Protein AF-A0A1J5JCM2-F1 (afdb_monomer_lite)

Foldseek 3Di:
DKDAQQAALVCQQVPDAAWADRIPQWIWHAHPQQKIKIFHQFAAPPDRDDDPDGGLIDIGNHRHRPVVVVRSVVSVVVCVVVRTDD

Sequence (86 aa):
MRATNRLTAAYLRAAPVGKHCDGAGLWLIKRDGGGAQWVLRATVHGRRRGAKLWQIAEILPKAQGRRDEQAAGKVLKQAERLQFDF

Structure (mmCIF, N/CA/C/O backbone):
data_AF-A0A1J5JCM2-F1
#
_entry.id   AF-A0A1J5JCM2-F1
#
loop_
_atom_site.group_PDB
_atom_site.id
_atom_site.type_symbol
_atom_site.label_atom_id
_atom_site.label_alt_id
_atom_site.label_comp_id
_atom_site.label_asym_id
_atom_site.label_entity_id
_atom_site.label_seq_id
_atom_site.pdbx_PDB_ins_code
_atom_site.Cartn_x
_atom_site.Cartn_y
_atom_site.Cartn_z
_atom_site.occupancy
_atom_site.B_iso_or_equiv
_atom_site.auth_seq_id
_atom_site.auth_comp_id
_atom_site.auth_asym_id
_atom_site.auth_atom_id
_atom_site.pdbx_PDB_model_num
ATOM 1 N N . MET A 1 1 ? -13.533 -3.830 13.599 1.00 55.44 1 MET A N 1
ATOM 2 C CA . MET A 1 1 ? -12.126 -3.572 13.214 1.00 55.44 1 MET A CA 1
ATOM 3 C C . MET A 1 1 ? -11.972 -3.740 11.711 1.00 55.44 1 MET A C 1
ATOM 5 O O . MET A 1 1 ? -12.464 -4.725 11.175 1.00 55.44 1 MET A O 1
ATOM 9 N N . ARG A 1 2 ? -11.326 -2.795 11.017 1.00 63.03 2 ARG A N 1
ATOM 10 C CA . ARG A 1 2 ? -10.932 -2.982 9.609 1.00 63.03 2 ARG A CA 1
ATOM 11 C C . ARG A 1 2 ? -9.686 -3.870 9.551 1.00 63.03 2 ARG A C 1
ATOM 13 O O . ARG A 1 2 ? -8.782 -3.676 10.351 1.00 63.03 2 ARG A O 1
ATOM 20 N N . ALA A 1 3 ? -9.618 -4.805 8.601 1.00 74.62 3 ALA A N 1
ATOM 21 C CA . ALA A 1 3 ? -8.431 -5.650 8.428 1.00 74.62 3 ALA A CA 1
ATOM 22 C C . ALA A 1 3 ? -7.189 -4.804 8.086 1.00 74.62 3 ALA A C 1
ATOM 24 O O . ALA A 1 3 ? -7.290 -3.949 7.194 1.00 74.62 3 ALA A O 1
ATOM 25 N N . THR A 1 4 ? -6.076 -5.073 8.773 1.00 81.00 4 THR A N 1
ATOM 26 C CA . THR A 1 4 ? -4.734 -4.457 8.676 1.00 81.00 4 THR A CA 1
ATOM 27 C C . THR A 1 4 ? -3.706 -5.448 8.111 1.00 81.00 4 THR A C 1
ATOM 29 O O . THR A 1 4 ? -4.003 -6.640 8.031 1.00 81.00 4 THR A O 1
ATOM 32 N N . ASN A 1 5 ? -2.510 -4.966 7.744 1.00 82.88 5 ASN A N 1
ATOM 33 C CA . ASN A 1 5 ? -1.350 -5.770 7.321 1.00 82.88 5 ASN A CA 1
ATOM 34 C C . ASN A 1 5 ? -1.663 -6.769 6.192 1.00 82.88 5 ASN A C 1
ATOM 36 O O . ASN A 1 5 ? -1.327 -7.952 6.266 1.00 82.88 5 ASN A O 1
ATOM 40 N N . ARG A 1 6 ? -2.369 -6.309 5.156 1.00 88.31 6 ARG A N 1
ATOM 41 C CA . ARG A 1 6 ? -2.779 -7.157 4.023 1.00 88.31 6 ARG A CA 1
ATOM 42 C C . ARG A 1 6 ? -1.645 -7.399 3.030 1.00 88.31 6 ARG A C 1
ATOM 44 O O . ARG A 1 6 ? -1.678 -8.387 2.299 1.00 88.31 6 ARG A O 1
ATOM 51 N N . LEU A 1 7 ? -0.675 -6.492 2.961 1.00 89.25 7 LEU A N 1
ATOM 52 C CA . LEU A 1 7 ? 0.486 -6.595 2.092 1.00 89.25 7 LEU A CA 1
ATOM 53 C C . LEU A 1 7 ? 1.600 -7.337 2.828 1.00 89.25 7 LEU A C 1
ATOM 55 O O . LEU A 1 7 ? 2.048 -6.933 3.894 1.00 89.25 7 LEU A O 1
ATOM 59 N N . THR A 1 8 ? 2.084 -8.420 2.230 1.00 88.75 8 THR A N 1
ATOM 60 C CA . THR A 1 8 ? 3.188 -9.207 2.791 1.00 88.75 8 THR A CA 1
ATOM 61 C C . THR A 1 8 ? 4.546 -8.636 2.379 1.00 88.75 8 THR A C 1
ATOM 63 O O . THR A 1 8 ? 4.677 -8.042 1.305 1.00 88.75 8 THR A O 1
ATOM 66 N N . ALA A 1 9 ? 5.610 -8.914 3.143 1.00 85.12 9 ALA A N 1
ATOM 67 C CA . ALA A 1 9 ? 6.988 -8.620 2.729 1.00 85.12 9 ALA A CA 1
ATOM 68 C C . ALA A 1 9 ? 7.339 -9.111 1.313 1.00 85.12 9 ALA A C 1
ATOM 70 O O . ALA A 1 9 ? 8.182 -8.507 0.645 1.00 85.12 9 ALA A O 1
ATOM 71 N N . ALA A 1 10 ? 6.771 -10.241 0.878 1.00 86.75 10 ALA A N 1
ATOM 72 C CA . ALA A 1 10 ? 6.987 -10.779 -0.462 1.00 86.75 10 ALA A CA 1
ATOM 73 C C . ALA A 1 10 ? 6.307 -9.897 -1.516 1.00 86.75 10 ALA A C 1
ATOM 75 O O . ALA A 1 10 ? 6.944 -9.500 -2.493 1.00 86.75 10 ALA A O 1
ATOM 76 N N . TYR A 1 11 ? 5.054 -9.511 -1.262 1.00 88.62 11 TYR A N 1
ATOM 77 C CA . TYR A 1 11 ? 4.312 -8.605 -2.127 1.00 88.62 11 TYR A CA 1
ATOM 78 C C . TYR A 1 11 ? 5.003 -7.246 -2.253 1.00 88.62 11 TYR A C 1
ATOM 80 O O . TYR A 1 11 ? 5.215 -6.776 -3.362 1.00 88.62 11 TYR A O 1
ATOM 88 N N . LEU A 1 12 ? 5.431 -6.629 -1.148 1.00 86.06 12 LEU A N 1
ATOM 89 C CA . LEU A 1 12 ? 6.028 -5.284 -1.147 1.00 86.06 12 LEU A CA 1
ATOM 90 C C . LEU A 1 12 ? 7.266 -5.170 -2.059 1.00 86.06 12 LEU A C 1
ATOM 92 O O . LEU A 1 12 ? 7.437 -4.175 -2.776 1.00 86.06 12 LEU A O 1
ATOM 96 N N . ARG A 1 13 ? 8.084 -6.232 -2.121 1.00 83.69 13 ARG A N 1
ATOM 97 C CA . ARG A 1 13 ? 9.251 -6.309 -3.018 1.00 83.69 13 ARG A CA 1
ATOM 98 C C . ARG A 1 13 ? 8.837 -6.275 -4.487 1.00 83.69 13 ARG A C 1
ATOM 100 O O . ARG A 1 13 ? 9.374 -5.473 -5.247 1.00 83.69 13 ARG A O 1
ATOM 107 N N . ALA A 1 14 ? 7.862 -7.101 -4.858 1.00 87.44 14 ALA A N 1
ATOM 108 C CA . ALA A 1 14 ? 7.420 -7.285 -6.239 1.00 87.44 14 ALA A CA 1
ATOM 109 C C . ALA A 1 14 ? 6.234 -6.392 -6.643 1.00 87.44 14 ALA A C 1
ATOM 111 O O . ALA A 1 14 ? 5.780 -6.465 -7.780 1.00 87.44 14 ALA A O 1
ATOM 112 N N . ALA A 1 15 ? 5.728 -5.554 -5.731 1.00 88.88 15 ALA A N 1
ATOM 113 C CA 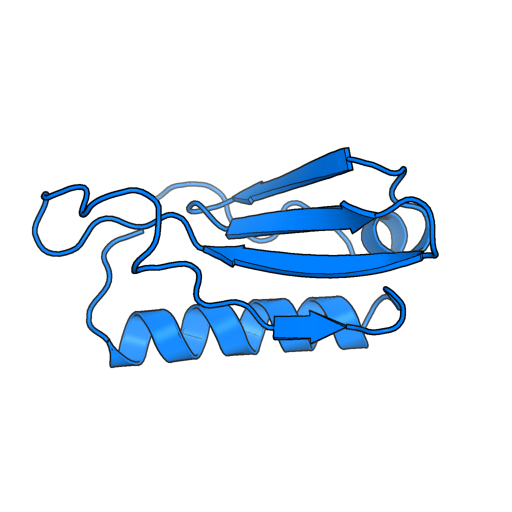. ALA A 1 15 ? 4.529 -4.761 -5.967 1.00 88.88 15 ALA A CA 1
ATOM 114 C C . ALA A 1 15 ? 4.696 -3.911 -7.238 1.00 88.88 15 ALA A C 1
ATOM 116 O O . ALA A 1 15 ? 5.742 -3.258 -7.371 1.00 88.88 15 ALA A O 1
ATOM 117 N N . PRO A 1 16 ? 3.703 -3.896 -8.144 1.00 91.88 16 PRO A N 1
ATOM 118 C CA . PRO A 1 16 ? 3.769 -3.091 -9.355 1.00 91.88 16 PRO A CA 1
ATOM 119 C C . PRO A 1 16 ? 3.662 -1.596 -9.030 1.00 91.88 16 PRO A C 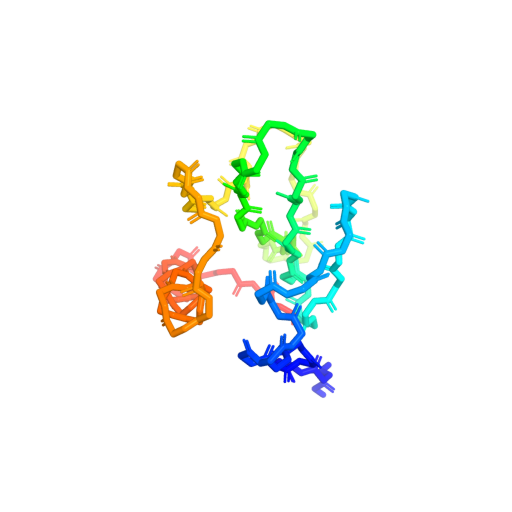1
ATOM 121 O O . PRO A 1 16 ? 3.306 -1.200 -7.917 1.00 91.88 16 PRO A O 1
ATOM 124 N N . VAL A 1 17 ? 3.967 -0.743 -10.005 1.00 93.56 17 VAL A N 1
ATOM 125 C CA . VAL A 1 17 ? 3.727 0.704 -9.901 1.00 93.56 17 VAL A CA 1
ATOM 126 C C . VAL A 1 17 ? 2.236 0.947 -9.652 1.00 93.56 17 VAL A C 1
ATOM 128 O O . VAL A 1 17 ? 1.387 0.313 -10.276 1.00 93.56 17 VAL A O 1
ATOM 131 N N . GLY A 1 18 ? 1.904 1.842 -8.720 1.00 92.81 18 GLY A N 1
ATOM 132 C CA . GLY A 1 18 ? 0.514 2.140 -8.375 1.00 92.81 18 GLY A CA 1
ATOM 133 C C . GLY A 1 18 ? 0.250 2.277 -6.879 1.00 92.81 18 GLY A C 1
ATOM 134 O O . GLY A 1 18 ? 1.159 2.490 -6.076 1.00 92.81 18 GLY A O 1
ATOM 135 N N . LYS A 1 19 ? -1.036 2.213 -6.515 1.00 92.75 19 LYS A N 1
ATOM 136 C CA . LYS A 1 19 ? -1.529 2.372 -5.139 1.00 92.75 19 LYS A CA 1
ATOM 137 C C . LYS A 1 19 ? -2.008 1.025 -4.605 1.00 92.75 19 LYS A C 1
ATOM 139 O O . LYS A 1 19 ? -2.928 0.445 -5.172 1.00 92.75 19 LYS A O 1
ATOM 144 N N . HIS A 1 20 ? -1.449 0.599 -3.480 1.00 92.06 20 HIS A N 1
ATOM 145 C CA . HIS A 1 20 ? -1.716 -0.693 -2.848 1.00 92.06 20 HIS A CA 1
ATOM 146 C C . HIS A 1 20 ? -2.266 -0.477 -1.445 1.00 92.06 20 HIS A C 1
ATOM 148 O O . HIS A 1 20 ? -1.655 0.228 -0.645 1.00 92.06 20 HIS A O 1
ATOM 154 N N . CYS A 1 21 ? -3.435 -1.041 -1.151 1.00 91.81 21 CYS A N 1
ATOM 155 C CA . CYS A 1 21 ? -4.086 -0.896 0.149 1.00 91.81 21 CYS A CA 1
ATOM 156 C C . CYS A 1 21 ? -3.570 -1.962 1.119 1.00 91.81 21 CYS A C 1
ATOM 158 O O . CYS A 1 21 ? -3.692 -3.152 0.836 1.00 91.81 21 CYS A O 1
ATOM 160 N N . ASP A 1 22 ? -3.059 -1.532 2.270 1.00 89.44 22 ASP A N 1
ATOM 161 C CA . ASP A 1 22 ? -2.584 -2.424 3.334 1.00 89.44 22 ASP A CA 1
ATOM 162 C C . ASP A 1 22 ? -3.606 -2.606 4.468 1.00 89.44 22 ASP A C 1
ATOM 164 O O . ASP A 1 22 ? -3.486 -3.493 5.310 1.00 89.44 22 ASP A O 1
ATOM 168 N N . GLY A 1 23 ? -4.688 -1.823 4.443 1.00 89.12 23 GLY A N 1
ATOM 169 C CA . GLY A 1 23 ? -5.757 -1.881 5.437 1.00 89.12 23 GLY A CA 1
ATOM 170 C C . GLY A 1 23 ? -5.729 -0.719 6.429 1.00 89.12 23 GLY A C 1
ATOM 171 O O . GLY A 1 23 ? -4.789 0.061 6.445 1.00 89.12 23 GLY A O 1
ATOM 172 N N . ALA A 1 24 ? -6.812 -0.550 7.199 1.00 84.44 24 ALA A N 1
ATOM 173 C CA . ALA A 1 24 ? -7.008 0.569 8.145 1.00 84.44 24 ALA A CA 1
ATOM 174 C C . ALA A 1 24 ? -6.631 1.967 7.599 1.00 84.44 24 ALA A C 1
ATOM 176 O O . ALA A 1 24 ? -6.068 2.808 8.290 1.00 84.44 24 ALA A O 1
ATOM 177 N N . GLY A 1 25 ? -6.897 2.210 6.312 1.00 84.75 25 GLY A N 1
ATOM 178 C CA . GLY A 1 25 ? -6.557 3.480 5.672 1.00 84.75 25 GLY A CA 1
ATOM 179 C C . GLY A 1 25 ? -5.073 3.658 5.333 1.00 84.75 25 GLY A C 1
ATOM 180 O O . GLY A 1 25 ? -4.731 4.715 4.810 1.00 84.75 25 GLY A O 1
ATOM 181 N N . LEU A 1 26 ? -4.208 2.665 5.563 1.00 88.19 26 LEU A N 1
ATOM 182 C CA . LEU A 1 26 ? -2.802 2.663 5.160 1.00 88.19 26 LEU A CA 1
ATOM 183 C C . LEU A 1 26 ? -2.639 2.185 3.709 1.00 88.19 26 LEU A C 1
ATOM 185 O O . LEU A 1 26 ? -3.238 1.194 3.280 1.00 88.19 26 LEU A O 1
ATOM 189 N N . TRP A 1 27 ? -1.830 2.914 2.944 1.00 90.25 27 TRP A N 1
ATOM 190 C CA . TRP A 1 27 ? -1.574 2.662 1.529 1.00 90.25 27 TRP A CA 1
ATOM 191 C C . TRP A 1 27 ? -0.091 2.783 1.206 1.00 90.25 27 TRP A C 1
ATOM 193 O O . TRP A 1 27 ? 0.562 3.729 1.642 1.00 90.25 27 TRP A O 1
ATOM 203 N N . LEU A 1 28 ? 0.404 1.896 0.348 1.00 90.31 28 LEU A N 1
ATOM 204 C CA . LEU A 1 28 ? 1.684 2.042 -0.332 1.00 90.31 28 LEU A CA 1
ATOM 205 C C . LEU A 1 28 ? 1.460 2.670 -1.711 1.00 90.31 28 LEU A C 1
ATOM 207 O O . LEU A 1 28 ? 0.678 2.170 -2.517 1.00 90.31 28 LEU A O 1
ATOM 211 N N . ILE A 1 29 ? 2.182 3.743 -2.010 1.00 91.31 29 ILE A N 1
ATOM 212 C CA . ILE A 1 29 ? 2.253 4.358 -3.336 1.00 91.31 29 ILE A CA 1
ATOM 213 C C . ILE A 1 29 ? 3.629 4.049 -3.921 1.00 91.31 29 ILE A C 1
ATOM 215 O O . ILE A 1 29 ? 4.630 4.603 -3.466 1.00 91.31 29 ILE A O 1
ATOM 219 N N . LYS A 1 30 ? 3.681 3.182 -4.932 1.00 90.25 30 LYS A N 1
ATOM 220 C CA . LYS A 1 30 ? 4.910 2.816 -5.644 1.00 90.25 30 LYS A CA 1
ATOM 221 C C . LYS A 1 30 ? 5.001 3.601 -6.949 1.00 90.25 30 LYS A C 1
ATOM 223 O O . LYS A 1 30 ? 4.035 3.644 -7.711 1.00 90.25 30 LYS A O 1
ATOM 228 N N . ARG A 1 31 ? 6.132 4.271 -7.163 1.00 88.00 31 ARG A N 1
ATOM 229 C CA . ARG A 1 31 ? 6.399 5.137 -8.319 1.00 88.00 31 ARG A CA 1
ATOM 230 C C . ARG A 1 31 ? 7.229 4.393 -9.357 1.00 88.00 31 ARG A C 1
ATOM 232 O O . ARG A 1 31 ? 7.939 3.450 -9.021 1.00 88.00 31 ARG A O 1
ATOM 239 N N . ASP A 1 32 ? 7.175 4.881 -10.589 1.00 85.94 32 ASP A N 1
ATOM 240 C CA . ASP A 1 32 ? 7.838 4.278 -11.749 1.00 85.94 32 ASP A CA 1
ATOM 241 C C . ASP A 1 32 ? 9.363 4.127 -11.572 1.00 85.94 32 ASP A C 1
ATOM 243 O O . ASP A 1 32 ? 9.934 3.084 -11.860 1.00 85.94 32 ASP A O 1
ATOM 247 N N . GLY A 1 33 ? 10.020 5.097 -10.923 1.00 80.38 33 GLY A N 1
ATOM 248 C CA . GLY A 1 33 ? 11.455 5.041 -10.597 1.00 80.38 33 GLY A CA 1
ATOM 249 C C . GLY A 1 33 ? 11.850 4.124 -9.425 1.00 80.38 33 GLY A C 1
ATOM 250 O O . GLY A 1 33 ? 12.941 4.269 -8.881 1.00 80.38 33 GLY A O 1
ATOM 251 N N . GLY A 1 34 ? 10.964 3.238 -8.955 1.00 78.06 34 GLY A N 1
ATOM 252 C CA . GLY A 1 34 ? 11.222 2.308 -7.843 1.00 78.06 34 GLY A CA 1
ATOM 253 C C . GLY A 1 34 ? 11.106 2.910 -6.434 1.00 78.06 34 GLY A C 1
ATOM 254 O O . GLY A 1 34 ? 11.095 2.170 -5.444 1.00 78.06 34 GLY A O 1
ATOM 255 N N . GLY A 1 35 ? 10.965 4.233 -6.334 1.00 85.25 35 GLY A N 1
ATOM 256 C CA . GLY A 1 35 ? 10.666 4.928 -5.086 1.00 85.25 35 GLY A CA 1
ATOM 257 C C . GLY A 1 35 ? 9.256 4.626 -4.576 1.00 85.25 35 GLY A C 1
ATOM 258 O O . GLY A 1 35 ? 8.324 4.394 -5.348 1.00 85.25 35 GLY A O 1
ATOM 259 N N . ALA A 1 36 ? 9.079 4.685 -3.262 1.00 88.12 36 ALA A N 1
ATOM 260 C CA . ALA A 1 36 ? 7.817 4.375 -2.604 1.00 88.12 36 ALA A CA 1
ATOM 261 C C . ALA A 1 36 ? 7.459 5.398 -1.528 1.00 88.12 36 ALA A C 1
ATOM 263 O O . ALA A 1 36 ? 8.307 6.129 -1.018 1.00 88.12 36 ALA A O 1
ATOM 264 N N . GLN A 1 37 ? 6.175 5.481 -1.206 1.00 87.94 37 GLN A N 1
ATOM 265 C CA . GLN A 1 37 ? 5.669 6.301 -0.116 1.00 87.94 37 GLN A CA 1
ATOM 266 C C . GLN A 1 37 ? 4.534 5.569 0.583 1.00 87.94 37 GLN A C 1
ATOM 268 O O . GLN A 1 37 ? 3.561 5.181 -0.063 1.00 87.94 37 GLN A O 1
ATOM 273 N N . TRP A 1 38 ? 4.638 5.433 1.898 1.00 87.38 38 TRP A N 1
ATOM 274 C CA . TRP A 1 38 ? 3.511 5.013 2.722 1.00 87.38 38 TRP A CA 1
ATOM 275 C C . TRP A 1 38 ? 2.622 6.205 3.041 1.00 87.38 38 TRP A C 1
ATOM 277 O O . TRP A 1 38 ? 3.108 7.319 3.193 1.00 87.38 38 TRP A O 1
ATOM 287 N N . VAL A 1 39 ? 1.313 5.990 3.087 1.00 84.94 39 VAL A N 1
ATOM 288 C CA . VAL A 1 39 ? 0.326 7.044 3.307 1.00 84.94 39 VAL A CA 1
ATOM 289 C C . VAL A 1 39 ? -0.791 6.520 4.179 1.00 84.94 39 VAL A C 1
ATOM 291 O O . VAL A 1 39 ? -1.491 5.590 3.780 1.00 84.94 39 VAL A O 1
ATOM 294 N N . LEU A 1 40 ? -1.016 7.170 5.316 1.00 84.62 40 LEU A N 1
ATOM 295 C CA . LEU A 1 40 ? -2.216 6.940 6.107 1.00 84.62 40 LEU A CA 1
ATOM 296 C C . LEU A 1 40 ? -3.337 7.904 5.706 1.00 84.62 40 LEU A C 1
ATOM 298 O O . LEU A 1 40 ? -3.133 9.104 5.536 1.00 84.62 40 LEU A O 1
ATOM 302 N N . ARG A 1 41 ? -4.545 7.366 5.564 1.00 80.06 41 ARG A N 1
ATOM 303 C CA . ARG A 1 41 ? -5.792 8.101 5.365 1.00 80.06 41 ARG A CA 1
ATOM 304 C C . ARG A 1 41 ? -6.706 7.818 6.547 1.00 80.06 41 ARG A C 1
ATOM 306 O O . ARG A 1 41 ? -7.430 6.827 6.533 1.00 80.06 41 ARG A O 1
ATOM 313 N N . ALA A 1 42 ? -6.672 8.702 7.532 1.00 74.56 42 ALA A N 1
ATOM 314 C CA . ALA A 1 42 ? -7.450 8.583 8.756 1.00 74.56 42 ALA A CA 1
ATOM 315 C C . ALA A 1 42 ? -8.351 9.807 8.968 1.00 74.56 42 ALA A C 1
ATOM 317 O O . ALA A 1 42 ? -8.170 10.862 8.347 1.00 74.56 42 ALA A O 1
ATOM 318 N N . THR A 1 43 ? -9.347 9.645 9.833 1.00 70.69 43 THR A N 1
ATOM 319 C CA . THR A 1 43 ? -10.163 10.747 10.354 1.00 70.69 43 THR A CA 1
ATOM 320 C C . THR A 1 43 ? -9.697 11.086 11.760 1.00 70.69 43 THR A C 1
ATOM 322 O O . THR A 1 43 ? -9.251 10.208 12.484 1.00 70.69 43 THR A O 1
ATOM 325 N N . VAL A 1 44 ? -9.817 12.349 12.155 1.00 69.12 44 VAL A N 1
ATOM 326 C CA . VAL A 1 44 ? -9.600 12.759 13.549 1.00 69.12 44 VAL A CA 1
ATOM 327 C C . VAL A 1 44 ? -10.946 13.227 14.076 1.00 69.12 44 VAL A C 1
ATOM 329 O O . VAL A 1 44 ? -11.525 14.159 13.505 1.00 69.12 44 VAL A O 1
ATOM 332 N N . HIS A 1 45 ? -11.475 12.560 15.103 1.00 73.25 45 HIS A N 1
ATOM 333 C CA . HIS A 1 45 ? -12.768 12.888 15.715 1.00 73.25 45 HIS A CA 1
ATOM 334 C C . HIS A 1 45 ? -13.921 12.928 14.697 1.00 73.25 45 HIS A C 1
ATOM 336 O O . HIS A 1 45 ? -14.687 13.891 14.621 1.00 73.25 45 HIS A O 1
ATOM 342 N N . GLY A 1 46 ? -13.991 11.914 13.828 1.00 70.56 46 GLY A N 1
ATOM 343 C CA . GLY A 1 46 ? -15.044 11.784 12.813 1.00 70.56 46 GLY A CA 1
ATOM 344 C C . GLY A 1 46 ? -14.998 12.818 11.678 1.00 70.56 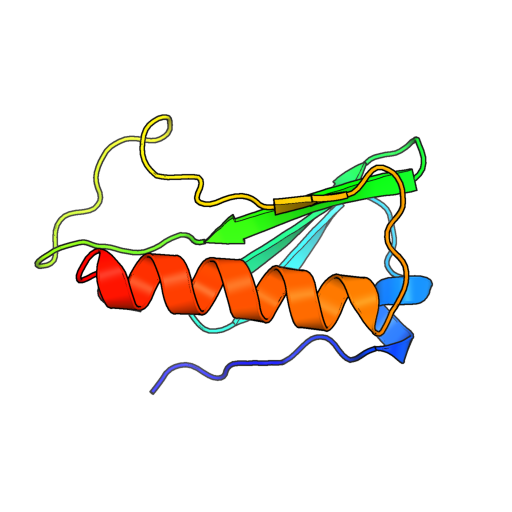46 GLY A C 1
ATOM 345 O O . GLY A 1 46 ? -15.841 12.785 10.783 1.00 70.56 46 GLY A O 1
ATOM 346 N N . ARG A 1 47 ? -14.012 13.726 11.659 1.00 67.19 47 ARG A N 1
ATOM 347 C CA . ARG A 1 47 ? -13.847 14.716 10.586 1.00 67.19 47 ARG A CA 1
ATOM 348 C C . ARG A 1 47 ? -12.723 14.310 9.644 1.00 67.19 47 ARG A C 1
ATOM 350 O O . ARG A 1 47 ? -11.559 14.185 10.030 1.00 67.19 47 ARG A O 1
ATOM 357 N N . ARG A 1 48 ? -13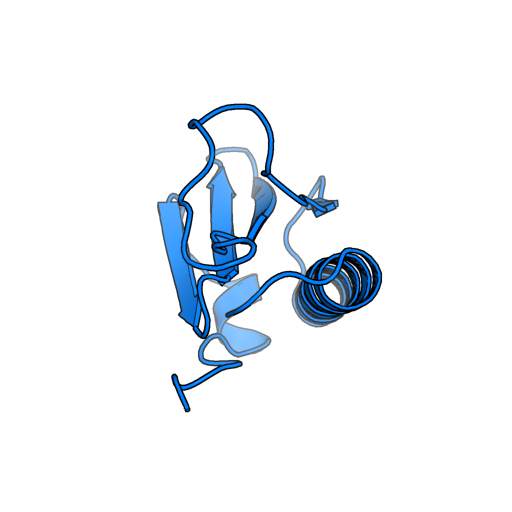.064 14.176 8.361 1.00 61.16 48 ARG A N 1
ATOM 358 C CA . ARG A 1 48 ? -12.086 14.066 7.275 1.00 61.16 48 ARG A CA 1
ATOM 359 C C . ARG A 1 48 ? -11.500 15.449 7.018 1.00 61.16 48 ARG A C 1
ATOM 361 O O . ARG A 1 48 ? -12.165 16.320 6.468 1.00 61.16 48 ARG A O 1
ATOM 368 N N . ARG A 1 49 ? -10.260 15.672 7.438 1.00 58.19 49 ARG A N 1
ATOM 369 C CA . ARG A 1 49 ? -9.568 16.943 7.206 1.00 58.19 49 ARG A CA 1
ATOM 370 C C . ARG A 1 49 ? -8.887 16.932 5.822 1.00 58.19 49 ARG A C 1
ATOM 372 O O . ARG A 1 49 ? -8.449 15.888 5.344 1.00 58.19 49 ARG A O 1
ATOM 379 N N . GLY A 1 50 ? -8.877 18.087 5.152 1.00 49.97 50 GLY A N 1
ATOM 380 C CA . GLY A 1 50 ? -8.631 18.246 3.710 1.00 49.97 50 GLY A CA 1
ATOM 381 C C . GLY A 1 50 ? -7.299 17.706 3.161 1.00 49.97 50 GLY A C 1
ATOM 382 O O . GLY A 1 50 ? -6.283 17.638 3.848 1.00 49.97 50 GLY A O 1
ATOM 383 N N . ALA A 1 51 ? -7.339 17.365 1.869 1.00 50.44 51 ALA A N 1
ATOM 384 C CA . ALA A 1 51 ? -6.452 16.498 1.082 1.00 50.44 51 ALA A CA 1
ATOM 385 C C . ALA A 1 51 ? -4.920 16.722 1.119 1.00 50.44 51 ALA A C 1
ATOM 387 O O . ALA A 1 51 ? -4.206 15.903 0.548 1.00 50.44 51 ALA A O 1
ATOM 388 N N . LYS A 1 52 ? -4.400 17.781 1.749 1.00 47.50 52 LYS A N 1
ATOM 389 C CA . LYS A 1 52 ? -2.957 18.107 1.762 1.00 47.50 52 LYS A CA 1
ATOM 390 C C . LYS A 1 52 ? -2.294 18.050 3.145 1.00 47.50 52 LYS A C 1
ATOM 392 O O . LYS A 1 52 ? -1.077 18.142 3.211 1.00 47.50 52 LYS A O 1
ATOM 397 N N . LEU A 1 53 ? -3.051 17.885 4.233 1.00 44.47 53 LEU A N 1
ATOM 398 C CA . LEU A 1 53 ? -2.529 18.096 5.595 1.00 44.47 53 LEU A CA 1
ATOM 399 C C . LEU A 1 53 ? -2.264 16.831 6.424 1.00 44.47 53 LEU A C 1
ATOM 401 O O . LEU A 1 53 ? -1.765 16.955 7.533 1.00 44.47 53 LEU A O 1
ATOM 405 N N . TRP A 1 54 ? -2.541 15.625 5.914 1.00 53.06 54 TRP A N 1
ATOM 406 C CA . TRP A 1 54 ? -2.490 14.402 6.744 1.00 53.06 54 TRP A CA 1
ATOM 407 C C . TRP A 1 54 ? -1.827 13.205 6.083 1.00 53.06 54 TRP A C 1
ATOM 409 O O . TRP A 1 54 ? -2.073 12.062 6.458 1.00 53.06 54 TRP A O 1
ATOM 419 N N . GLN A 1 55 ? -0.961 13.450 5.106 1.00 57.06 55 GLN A N 1
ATOM 420 C CA . GLN A 1 55 ? -0.088 12.402 4.602 1.00 57.06 55 GLN A CA 1
ATOM 421 C C . GLN A 1 55 ? 1.025 12.181 5.639 1.00 57.06 55 GLN A C 1
ATOM 423 O O . GLN A 1 55 ? 2.125 12.700 5.484 1.00 57.06 55 GLN A O 1
ATOM 428 N N . ILE A 1 56 ? 0.744 11.441 6.722 1.00 60.44 56 ILE A N 1
ATOM 429 C CA . ILE A 1 56 ? 1.840 10.822 7.475 1.00 60.44 56 ILE A CA 1
ATOM 430 C C . ILE A 1 56 ? 2.475 9.855 6.492 1.00 60.44 56 ILE A C 1
ATOM 432 O O . ILE A 1 56 ? 1.830 8.907 6.030 1.00 60.44 56 ILE A O 1
ATOM 436 N N . ALA A 1 57 ? 3.698 10.182 6.099 1.00 65.56 57 ALA A N 1
ATOM 437 C CA . ALA A 1 57 ? 4.358 9.504 5.020 1.00 65.56 57 ALA A CA 1
ATOM 438 C C . ALA A 1 57 ? 5.821 9.269 5.329 1.00 65.56 57 ALA A C 1
ATOM 440 O O . ALA A 1 57 ? 6.589 10.212 5.489 1.00 65.56 57 ALA A O 1
ATOM 441 N N . GLU A 1 58 ? 6.198 7.998 5.316 1.00 74.25 58 GLU A N 1
ATOM 442 C CA . GLU A 1 58 ? 7.590 7.608 5.182 1.00 74.25 58 GLU A CA 1
ATOM 443 C C . GLU A 1 58 ? 7.873 7.443 3.684 1.00 74.25 58 GLU A C 1
ATOM 445 O O . GLU A 1 58 ? 7.221 6.648 2.993 1.00 74.25 58 GLU A O 1
ATOM 450 N N . ILE A 1 59 ? 8.816 8.232 3.169 1.00 77.25 59 ILE A N 1
ATOM 451 C CA . ILE A 1 59 ? 9.280 8.140 1.784 1.00 77.25 59 ILE A CA 1
ATOM 452 C C . ILE A 1 59 ? 10.508 7.243 1.765 1.00 77.25 59 ILE A C 1
ATOM 454 O O . ILE A 1 59 ? 11.480 7.491 2.474 1.00 77.25 59 ILE A O 1
ATOM 458 N N . LEU A 1 60 ? 10.473 6.218 0.920 1.00 70.88 60 LEU A N 1
ATOM 459 C CA . LEU A 1 60 ? 11.595 5.316 0.725 1.00 70.88 60 LEU A CA 1
ATOM 460 C C . LEU A 1 60 ? 12.172 5.516 -0.682 1.00 70.88 60 LEU A C 1
ATOM 462 O O . LEU A 1 60 ? 11.419 5.463 -1.661 1.00 70.88 60 LEU A O 1
ATOM 466 N N . PRO A 1 61 ? 13.498 5.710 -0.813 1.00 65.69 61 PRO A N 1
ATOM 467 C CA . PRO A 1 61 ? 14.142 5.856 -2.118 1.00 65.69 61 PRO A CA 1
ATOM 468 C C . PRO A 1 61 ? 14.032 4.577 -2.964 1.00 65.69 61 PRO A C 1
ATOM 470 O O . PRO A 1 61 ? 13.984 4.660 -4.187 1.00 65.69 61 PRO A O 1
ATOM 473 N N . LYS A 1 62 ? 13.916 3.407 -2.319 1.00 65.69 62 LYS A N 1
ATOM 474 C CA . LYS A 1 62 ? 13.523 2.125 -2.922 1.00 65.69 62 LYS A CA 1
ATOM 475 C C . LYS A 1 62 ? 12.644 1.334 -1.955 1.00 65.69 62 LYS A C 1
ATOM 477 O O . LYS A 1 62 ? 12.962 1.270 -0.769 1.00 65.69 62 LYS A O 1
ATOM 482 N N . ALA A 1 63 ? 11.577 0.720 -2.468 1.00 62.19 63 ALA A N 1
ATOM 483 C CA . ALA A 1 63 ? 10.779 -0.248 -1.712 1.00 62.19 63 ALA A CA 1
ATOM 484 C C . ALA A 1 63 ? 11.552 -1.568 -1.546 1.00 62.19 63 ALA A C 1
ATOM 486 O O . ALA A 1 63 ? 11.927 -2.196 -2.540 1.00 62.19 63 ALA A O 1
ATOM 487 N N . G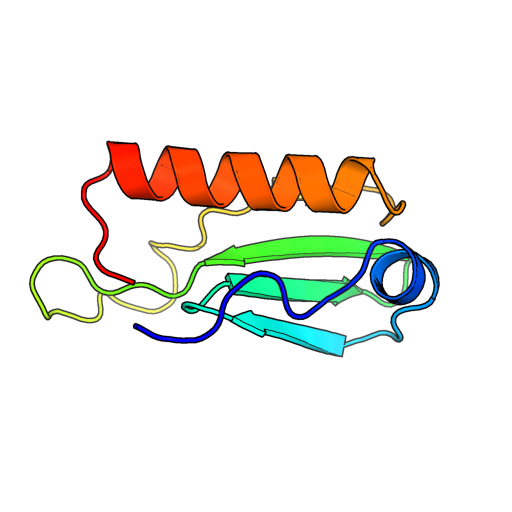LN A 1 64 ? 11.800 -1.992 -0.306 1.00 64.56 64 GLN A N 1
ATOM 488 C CA . GLN A 1 64 ? 12.517 -3.225 0.004 1.00 64.56 64 GLN A CA 1
ATOM 489 C C . GLN A 1 64 ? 11.944 -3.962 1.237 1.00 64.56 64 GLN A C 1
ATOM 491 O O . GLN A 1 64 ? 12.510 -3.931 2.333 1.00 64.56 64 GLN A O 1
ATOM 496 N N . GLY A 1 65 ? 10.859 -4.722 1.054 1.00 67.88 65 GLY A N 1
ATOM 497 C CA . GLY A 1 65 ? 10.426 -5.811 1.949 1.00 67.88 65 GLY A CA 1
ATOM 498 C C . GLY A 1 65 ? 10.366 -5.429 3.437 1.00 67.88 65 GLY A C 1
ATOM 499 O O . GLY A 1 65 ? 9.539 -4.619 3.832 1.00 67.88 65 GLY A O 1
ATOM 500 N N . ARG A 1 66 ? 11.265 -5.982 4.274 1.00 65.19 66 ARG A N 1
ATOM 501 C CA . ARG A 1 66 ? 11.304 -5.717 5.734 1.00 65.19 66 ARG A CA 1
ATOM 502 C C . ARG A 1 66 ? 11.466 -4.234 6.102 1.00 65.19 66 ARG A C 1
ATOM 504 O O . ARG A 1 66 ? 11.019 -3.829 7.170 1.00 65.19 66 ARG A O 1
ATOM 511 N N . ARG A 1 67 ? 12.119 -3.421 5.260 1.00 66.25 67 ARG A N 1
ATOM 512 C CA . ARG A 1 67 ? 12.215 -1.965 5.487 1.00 66.25 67 ARG A CA 1
ATOM 513 C C . ARG A 1 67 ? 10.876 -1.272 5.238 1.00 66.25 67 ARG A C 1
ATOM 515 O O . ARG A 1 67 ? 10.560 -0.316 5.938 1.00 66.25 67 ARG A O 1
ATOM 522 N N . ASP A 1 68 ? 10.086 -1.787 4.300 1.00 73.44 68 ASP A N 1
ATOM 523 C CA . ASP A 1 68 ? 8.762 -1.255 3.976 1.00 73.44 68 ASP A CA 1
ATOM 524 C C . ASP A 1 68 ? 7.771 -1.542 5.111 1.00 73.44 68 ASP A C 1
ATOM 526 O O . ASP A 1 68 ? 7.013 -0.655 5.487 1.00 73.44 68 ASP A O 1
ATOM 530 N N . GLU A 1 69 ? 7.831 -2.733 5.716 1.00 75.06 69 GLU A N 1
ATOM 531 C CA . GLU A 1 69 ? 7.019 -3.084 6.894 1.00 75.06 69 GLU A CA 1
ATOM 532 C C . GLU A 1 69 ? 7.357 -2.206 8.109 1.00 75.06 69 GLU A C 1
ATOM 534 O O . GLU A 1 69 ? 6.470 -1.712 8.805 1.00 75.06 69 GLU A O 1
ATOM 539 N N . GLN A 1 70 ? 8.646 -1.942 8.354 1.00 81.88 70 GLN A N 1
ATOM 540 C CA . GLN A 1 70 ? 9.059 -1.029 9.426 1.00 81.88 70 GLN A CA 1
ATOM 541 C C . GLN A 1 70 ? 8.584 0.406 9.169 1.00 81.88 70 GLN A C 1
ATOM 543 O O . GLN A 1 70 ? 8.148 1.083 10.100 1.00 81.88 70 GLN A O 1
ATOM 548 N N . ALA A 1 71 ? 8.644 0.867 7.917 1.00 81.88 71 ALA A N 1
ATOM 549 C CA . ALA A 1 71 ? 8.127 2.170 7.514 1.00 81.88 71 ALA A CA 1
ATOM 550 C C . ALA A 1 71 ? 6.609 2.281 7.740 1.00 81.88 71 ALA A C 1
ATOM 552 O O . ALA A 1 71 ? 6.153 3.263 8.326 1.00 81.88 71 ALA A O 1
ATOM 553 N N . ALA A 1 72 ? 5.842 1.253 7.364 1.00 79.94 72 ALA A N 1
ATOM 554 C CA . ALA A 1 72 ? 4.414 1.151 7.667 1.00 79.94 72 ALA A CA 1
ATOM 555 C C . ALA A 1 72 ? 4.145 1.252 9.180 1.00 79.94 72 ALA A C 1
ATOM 557 O O . ALA A 1 72 ? 3.328 2.064 9.620 1.00 79.94 72 ALA A O 1
ATOM 558 N N . GLY A 1 73 ? 4.904 0.511 9.993 1.00 82.12 73 GLY A N 1
ATOM 559 C CA . GLY A 1 73 ? 4.797 0.562 11.452 1.00 82.12 73 GLY A CA 1
ATOM 560 C C . GLY A 1 73 ? 5.098 1.942 12.050 1.00 82.12 73 GLY A C 1
ATOM 561 O O . GLY A 1 73 ? 4.423 2.363 12.990 1.00 82.12 73 GLY A O 1
ATOM 562 N N . LYS A 1 74 ? 6.073 2.686 11.508 1.00 84.12 74 LYS A N 1
ATOM 563 C CA . LYS A 1 74 ? 6.362 4.065 11.950 1.00 84.12 74 LYS A CA 1
ATOM 564 C C . LYS A 1 74 ? 5.196 5.010 11.674 1.00 84.12 74 LYS A C 1
ATOM 566 O O . LYS A 1 74 ? 4.833 5.791 12.551 1.00 84.12 74 LYS A O 1
ATOM 571 N N . VAL A 1 75 ? 4.610 4.923 10.478 1.00 79.31 75 VAL A N 1
ATOM 572 C CA . VAL A 1 75 ? 3.463 5.749 10.078 1.00 79.31 75 VAL A CA 1
ATOM 573 C C . VAL A 1 75 ? 2.283 5.522 11.026 1.00 79.31 75 VAL A C 1
ATOM 575 O O . VAL A 1 75 ? 1.692 6.487 11.508 1.00 79.31 75 VAL A O 1
ATOM 578 N N . LEU A 1 76 ? 1.984 4.262 11.354 1.00 80.50 76 LEU A N 1
ATOM 579 C CA . LEU A 1 76 ? 0.906 3.910 12.284 1.00 80.50 76 LEU A CA 1
ATOM 580 C C . LEU A 1 76 ? 1.171 4.419 13.708 1.00 80.50 76 LEU A C 1
ATOM 582 O O . LEU A 1 76 ? 0.312 5.079 14.286 1.00 80.50 76 LEU A O 1
ATOM 586 N N . LYS A 1 77 ? 2.382 4.223 14.244 1.00 83.06 77 LYS A N 1
ATOM 587 C CA . LYS A 1 77 ? 2.753 4.737 15.578 1.00 83.06 77 LYS A CA 1
ATOM 588 C C . LYS A 1 77 ? 2.673 6.259 15.671 1.00 83.06 77 LYS A C 1
ATOM 590 O O . LYS A 1 77 ? 2.285 6.812 16.700 1.00 83.06 77 LYS A O 1
ATOM 595 N N . GLN A 1 78 ? 3.060 6.962 14.608 1.00 78.44 78 GLN A N 1
ATOM 596 C CA . GLN A 1 78 ? 2.929 8.415 14.559 1.00 78.44 78 GLN A CA 1
ATOM 597 C C . GLN A 1 78 ? 1.455 8.840 14.541 1.00 78.44 78 GLN A C 1
ATOM 599 O O . GLN A 1 78 ? 1.109 9.845 15.157 1.00 78.44 78 GLN A O 1
ATOM 604 N N . ALA A 1 79 ? 0.588 8.073 13.883 1.00 74.81 79 ALA A N 1
ATOM 605 C CA . ALA A 1 79 ? -0.845 8.327 13.872 1.00 74.81 79 ALA A CA 1
ATOM 606 C C . ALA A 1 79 ? -1.497 8.092 15.243 1.00 74.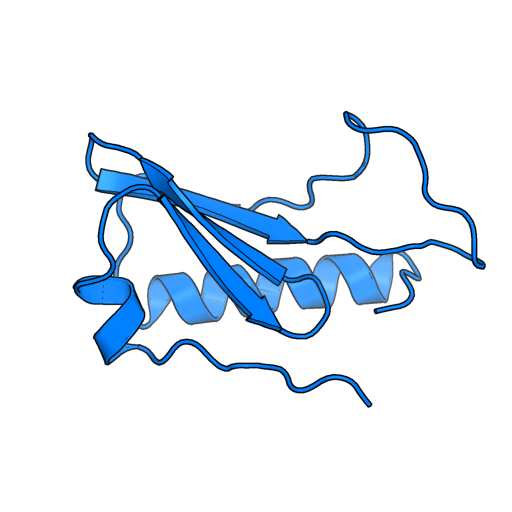81 79 ALA A C 1
ATOM 608 O O . ALA A 1 79 ? -2.282 8.923 15.689 1.00 74.81 79 ALA A O 1
ATOM 609 N N . GLU A 1 80 ? -1.117 7.027 15.951 1.00 80.06 80 GLU A N 1
ATOM 610 C CA . GLU A 1 80 ? -1.548 6.786 17.337 1.00 80.06 80 GLU A CA 1
ATOM 611 C C . GLU A 1 80 ? -1.167 7.957 18.251 1.00 80.06 80 GLU A C 1
ATOM 613 O O . GLU A 1 80 ? -2.007 8.484 18.978 1.00 80.06 80 GLU A O 1
ATOM 618 N N . ARG A 1 81 ? 0.086 8.433 18.160 1.00 79.00 81 ARG A N 1
ATOM 619 C CA . ARG A 1 81 ? 0.564 9.596 18.931 1.00 79.00 81 ARG A CA 1
ATOM 620 C C . ARG A 1 81 ? -0.264 10.853 18.667 1.00 79.00 81 ARG A C 1
ATOM 622 O O . ARG A 1 81 ? -0.452 11.664 19.566 1.00 79.00 81 ARG A O 1
ATOM 629 N N . LEU A 1 82 ? -0.707 11.031 17.430 1.00 74.94 82 LEU A N 1
ATOM 630 C CA . LEU A 1 82 ? -1.481 12.190 16.997 1.00 74.94 82 LEU A CA 1
ATOM 631 C C . LEU A 1 82 ? -3.000 11.989 17.150 1.00 74.94 82 LEU A C 1
ATOM 633 O O . LEU A 1 82 ? -3.760 12.816 16.653 1.00 74.94 82 LEU A O 1
ATOM 637 N N . GLN A 1 83 ? -3.432 10.929 17.846 1.00 73.06 83 GLN A N 1
ATOM 638 C CA . GLN A 1 83 ? -4.836 10.641 18.163 1.00 73.06 83 GLN A CA 1
ATOM 639 C C . GLN A 1 83 ? -5.732 10.510 16.917 1.00 73.06 83 GLN A C 1
ATOM 641 O O . GLN A 1 83 ? -6.865 10.989 16.891 1.00 73.06 83 GLN A O 1
ATOM 646 N N . PHE A 1 84 ? -5.216 9.879 15.860 1.00 68.88 84 PHE A N 1
ATOM 647 C CA . PHE A 1 84 ? -6.024 9.530 14.691 1.00 68.88 84 PHE A CA 1
ATOM 648 C C . PHE A 1 84 ? -6.901 8.303 14.948 1.00 68.88 84 PHE A C 1
ATOM 650 O O . PHE A 1 84 ? -6.458 7.338 15.565 1.00 68.88 84 PHE A O 1
ATOM 657 N N . ASP A 1 85 ? -8.099 8.314 14.363 1.00 66.56 85 ASP A N 1
ATOM 658 C CA . ASP A 1 85 ? -9.027 7.184 14.334 1.00 66.56 85 ASP A CA 1
ATOM 659 C C . ASP A 1 85 ? -8.913 6.452 12.970 1.00 66.56 85 ASP A C 1
ATOM 661 O O . ASP A 1 85 ? -8.997 7.100 11.914 1.00 66.56 85 ASP A O 1
ATOM 665 N N . PHE A 1 86 ? -8.718 5.121 12.971 1.00 65.38 86 PHE A N 1
ATOM 666 C CA . PHE A 1 86 ? -8.474 4.278 11.770 1.00 65.38 86 PHE A CA 1
ATOM 667 C C . PHE A 1 86 ? -9.659 3.388 11.341 1.00 65.38 86 PHE A C 1
ATOM 669 O O . PHE A 1 86 ? -10.349 2.830 12.224 1.00 65.38 86 PHE A O 1
#

Secondary structure (DSSP, 8-state):
------S-HHHHHHPPSEEEEEETTEEEEE-TTS-EEEEE--BBTTB---TTS-----EESS--THHHHHHHHHHHHHHHHTT-B-

Radius of gyration: 12.54 Å; chains: 1; bounding box: 29×29×31 Å

pLDDT: mean 77.08, std 12.03, range [44.47, 93.56]